Protein AF-A0A1F7RUJ7-F1 (afdb_monomer_lite)

Secondary structure (DSSP, 8-state):
---S----S---EEE-TT-SSS-EEE-HHHHHHHHHTT----HHHHHHHHHTTHHHHHHHHHHTTTSSS---

Structure (mmCIF, N/CA/C/O backbone):
data_AF-A0A1F7RUJ7-F1
#
_entry.id   AF-A0A1F7RUJ7-F1
#
loop_
_atom_site.group_PDB
_atom_site.id
_atom_site.type_symbol
_atom_site.label_atom_id
_atom_site.label_alt_id
_atom_site.label_comp_id
_atom_site.label_asym_id
_atom_site.label_entity_id
_atom_site.label_seq_id
_atom_site.pdbx_PDB_ins_code
_atom_site.Cartn_x
_atom_site.Cartn_y
_atom_site.Cartn_z
_atom_site.occupancy
_atom_site.B_iso_or_equiv
_atom_site.auth_seq_id
_atom_site.auth_comp_id
_atom_site.auth_asym_id
_atom_site.auth_atom_id
_atom_site.pdbx_PDB_model_num
ATOM 1 N N . ARG A 1 1 ? -15.467 -26.619 -11.965 1.00 60.72 1 ARG A N 1
ATOM 2 C CA . ARG A 1 1 ? -14.174 -25.963 -12.288 1.00 60.72 1 ARG A CA 1
ATOM 3 C C . ARG A 1 1 ? -14.342 -24.481 -11.962 1.00 60.72 1 ARG A C 1
ATOM 5 O O . ARG A 1 1 ? -15.232 -23.877 -12.542 1.00 60.72 1 ARG A O 1
ATOM 12 N N . LYS A 1 2 ? -13.625 -23.936 -10.967 1.00 51.22 2 LYS A N 1
ATOM 13 C CA . LYS A 1 2 ? -13.709 -22.502 -10.618 1.00 51.22 2 LYS A CA 1
ATOM 14 C C . LYS A 1 2 ? -13.079 -21.682 -11.757 1.00 51.22 2 LYS A C 1
ATOM 16 O O . LYS A 1 2 ? -12.073 -22.150 -12.297 1.00 51.22 2 LYS A O 1
ATOM 21 N N . PRO A 1 3 ? -13.662 -20.543 -12.171 1.00 54.84 3 PRO A N 1
ATOM 22 C CA . PRO A 1 3 ? -13.090 -19.745 -13.249 1.00 54.84 3 PRO A CA 1
ATOM 23 C C . PRO A 1 3 ? -11.662 -19.332 -12.875 1.00 54.84 3 PRO A C 1
ATOM 25 O O . PRO A 1 3 ? -11.401 -18.916 -11.748 1.00 54.84 3 PRO A O 1
ATOM 28 N N . ARG A 1 4 ? -10.740 -19.542 -13.819 1.00 60.59 4 ARG A N 1
ATOM 29 C CA . ARG A 1 4 ? -9.300 -19.253 -13.691 1.00 60.59 4 ARG A CA 1
ATOM 30 C C . ARG A 1 4 ? -9.005 -17.760 -13.862 1.00 60.59 4 ARG A C 1
ATOM 32 O O . ARG A 1 4 ? -7.909 -17.318 -13.547 1.00 60.59 4 ARG A O 1
ATOM 39 N N . ASP A 1 5 ? -10.002 -16.998 -14.295 1.00 54.16 5 ASP A N 1
ATOM 40 C CA . ASP A 1 5 ? -9.984 -15.547 -14.336 1.00 54.16 5 ASP A CA 1
ATOM 41 C C . ASP A 1 5 ? -10.422 -15.013 -12.980 1.00 54.16 5 ASP A C 1
ATOM 43 O O . ASP A 1 5 ? -11.604 -14.759 -12.729 1.00 54.16 5 ASP A O 1
ATOM 47 N N . GLY A 1 6 ? -9.453 -14.873 -12.076 1.00 50.62 6 GLY A N 1
ATOM 48 C CA . GLY A 1 6 ? -9.610 -13.999 -10.926 1.00 50.62 6 GLY A CA 1
ATOM 49 C C . GLY A 1 6 ? -9.932 -12.603 -11.444 1.00 50.62 6 GLY A C 1
ATOM 50 O O . GLY A 1 6 ? -9.028 -11.858 -11.806 1.00 50.62 6 GLY A O 1
ATOM 51 N N . ARG A 1 7 ? -11.224 -12.267 -11.540 1.00 55.19 7 ARG A N 1
ATOM 52 C CA . ARG A 1 7 ? -11.669 -10.904 -11.827 1.00 55.19 7 ARG A CA 1
ATOM 53 C C . ARG A 1 7 ? -11.023 -10.011 -10.784 1.00 55.19 7 ARG A C 1
ATOM 55 O O . ARG A 1 7 ? -11.364 -10.088 -9.605 1.00 55.19 7 ARG A O 1
ATOM 62 N N . PHE A 1 8 ? -10.083 -9.186 -11.222 1.00 58.97 8 PHE A N 1
ATOM 63 C CA . PHE A 1 8 ? -9.615 -8.074 -10.419 1.00 58.97 8 PHE A CA 1
ATOM 64 C C . PHE A 1 8 ? -10.854 -7.245 -10.059 1.00 58.97 8 PHE A C 1
ATOM 66 O O . PHE A 1 8 ? -11.556 -6.775 -10.954 1.00 58.97 8 PHE A O 1
ATOM 73 N N . LEU A 1 9 ? -11.170 -7.146 -8.763 1.00 62.72 9 LEU A N 1
ATOM 74 C CA . LEU A 1 9 ? -12.310 -6.356 -8.282 1.00 62.72 9 LEU A CA 1
ATOM 75 C C . LEU A 1 9 ? -12.122 -4.880 -8.646 1.00 62.72 9 LEU A C 1
ATOM 77 O O . LEU A 1 9 ? -13.078 -4.211 -9.024 1.00 62.72 9 LEU A O 1
ATOM 81 N N . GLU A 1 10 ? -10.879 -4.397 -8.572 1.00 66.44 10 GLU A N 1
ATOM 82 C CA . GLU A 1 10 ? -10.499 -3.042 -8.947 1.00 66.44 10 GLU A CA 1
ATOM 83 C C . GLU A 1 10 ? -8.982 -2.957 -9.187 1.00 66.44 10 GLU A C 1
ATOM 85 O O . GLU A 1 10 ? -8.193 -3.565 -8.459 1.00 66.44 10 GLU A O 1
ATOM 90 N N . ILE A 1 11 ? -8.560 -2.185 -10.192 1.00 70.88 11 ILE A N 1
ATOM 91 C CA . ILE A 1 11 ? -7.148 -1.838 -10.395 1.00 70.88 11 ILE A CA 1
ATOM 92 C C . ILE A 1 11 ? -6.855 -0.593 -9.550 1.00 70.88 11 ILE A C 1
ATOM 94 O O . ILE A 1 11 ? -7.149 0.532 -9.951 1.00 70.88 11 ILE A O 1
ATOM 98 N N . LEU A 1 12 ? -6.296 -0.803 -8.357 1.00 72.94 12 LEU A N 1
ATOM 99 C CA . LEU A 1 12 ? -5.975 0.272 -7.403 1.00 72.94 12 LEU A CA 1
ATOM 100 C C . LEU A 1 12 ? -4.656 0.987 -7.727 1.00 72.94 12 LEU A C 1
ATOM 102 O O . LEU A 1 12 ? -4.386 2.065 -7.194 1.00 72.94 12 LEU A O 1
ATOM 106 N N . GLY A 1 13 ? -3.856 0.407 -8.621 1.00 71.69 13 GLY A N 1
ATOM 107 C CA . GLY A 1 13 ? -2.604 0.968 -9.102 1.00 71.69 13 GLY A CA 1
ATOM 108 C C . GLY A 1 13 ? -1.921 0.093 -10.145 1.00 71.69 13 GLY A C 1
ATOM 109 O O . GLY A 1 13 ? -2.397 -0.993 -10.477 1.00 71.69 13 GLY A O 1
ATOM 110 N N . ALA A 1 14 ? -0.787 0.579 -10.633 1.00 73.75 14 ALA A N 1
ATOM 111 C CA . ALA A 1 14 ? 0.105 -0.094 -11.558 1.00 73.75 14 ALA A CA 1
ATOM 112 C C . ALA A 1 14 ? 1.525 -0.123 -10.975 1.00 73.75 14 ALA A C 1
ATOM 114 O O . ALA A 1 14 ? 2.018 0.876 -10.448 1.00 73.75 14 ALA A O 1
ATOM 115 N N . TYR A 1 15 ? 2.171 -1.283 -11.077 1.00 74.62 15 TYR A N 1
ATOM 116 C CA . TYR A 1 15 ? 3.581 -1.463 -10.751 1.00 74.62 15 TYR A CA 1
ATOM 117 C C . TYR A 1 15 ? 4.356 -1.692 -12.048 1.00 74.62 15 TYR A C 1
ATOM 119 O O . TYR A 1 15 ? 4.100 -2.674 -12.745 1.00 74.62 15 TYR A O 1
ATOM 127 N N . ASP A 1 16 ? 5.283 -0.793 -12.365 1.00 76.50 16 ASP A N 1
ATOM 128 C CA . ASP A 1 16 ? 6.196 -0.915 -13.496 1.00 76.50 16 ASP A CA 1
ATOM 129 C C . ASP A 1 16 ? 7.632 -1.109 -12.982 1.00 76.50 16 ASP A C 1
ATOM 131 O O . ASP A 1 16 ? 8.297 -0.134 -12.627 1.00 76.50 16 ASP A O 1
ATOM 135 N N . PRO A 1 17 ? 8.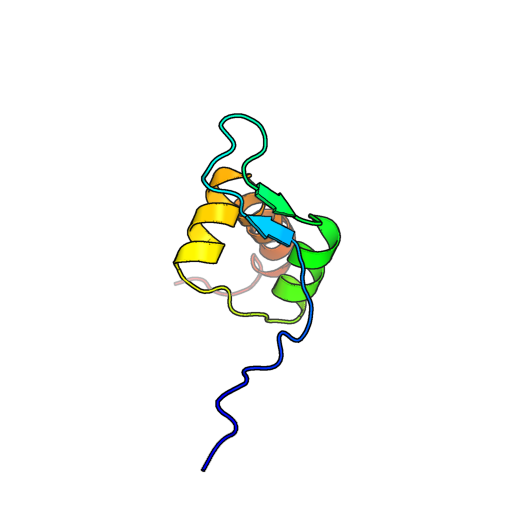150 -2.351 -12.951 1.00 74.88 17 PRO A N 1
ATOM 136 C CA . PRO A 1 17 ? 9.505 -2.620 -12.477 1.00 74.88 17 PRO A CA 1
ATOM 137 C C . PRO A 1 17 ? 10.596 -2.017 -13.374 1.00 74.88 17 PRO A C 1
ATOM 139 O O . PRO A 1 17 ? 11.761 -2.041 -12.984 1.00 74.88 17 PRO A O 1
ATOM 142 N N . LYS A 1 18 ? 10.258 -1.520 -14.574 1.00 75.19 18 LYS A N 1
ATOM 143 C CA . LYS A 1 18 ? 11.225 -0.939 -15.515 1.00 75.19 18 LYS A CA 1
ATOM 144 C C . LYS A 1 18 ? 11.484 0.546 -15.276 1.00 75.19 18 LYS A C 1
ATOM 146 O O . LYS A 1 18 ? 12.474 1.062 -15.787 1.00 75.19 18 LYS A O 1
ATOM 151 N N . LYS A 1 19 ? 10.623 1.235 -14.523 1.00 74.12 19 LYS A N 1
ATOM 152 C CA . LYS A 1 19 ? 10.863 2.625 -14.120 1.00 74.12 19 LYS A CA 1
ATOM 153 C C . LYS A 1 19 ? 11.714 2.652 -12.848 1.00 74.12 19 LYS A C 1
ATOM 155 O O . LYS A 1 19 ? 11.503 1.841 -11.953 1.00 74.12 19 LYS A O 1
ATOM 160 N N . GLN A 1 20 ? 12.696 3.550 -12.776 1.00 65.81 20 GLN A N 1
ATOM 161 C CA . GLN A 1 20 ? 13.490 3.774 -11.557 1.00 65.81 20 GLN A CA 1
ATOM 162 C C . GLN A 1 20 ? 12.812 4.796 -10.642 1.00 65.81 20 GLN A C 1
ATOM 164 O O . GLN A 1 20 ? 12.642 4.529 -9.454 1.00 65.81 20 GLN A O 1
ATOM 169 N N . ASP A 1 21 ? 12.332 5.893 -11.221 1.00 58.50 21 ASP A N 1
ATOM 170 C CA . ASP A 1 21 ? 11.531 6.910 -10.551 1.00 58.50 21 ASP A CA 1
ATOM 171 C C . ASP A 1 21 ? 10.043 6.636 -10.840 1.00 58.50 21 ASP A C 1
ATOM 173 O O . ASP A 1 21 ? 9.645 6.477 -11.993 1.00 58.50 21 ASP A O 1
ATOM 177 N N . GLU A 1 22 ? 9.220 6.500 -9.796 1.00 65.00 22 GLU A N 1
ATOM 178 C CA . GLU A 1 22 ? 7.770 6.221 -9.894 1.00 65.00 22 GLU A CA 1
ATOM 179 C C . GLU A 1 22 ? 7.388 4.842 -10.470 1.00 65.00 22 GLU A C 1
ATOM 181 O O . GLU A 1 22 ? 6.419 4.679 -11.215 1.00 65.00 22 GLU A O 1
ATOM 186 N N . ASN A 1 23 ? 8.113 3.801 -10.062 1.00 72.75 23 ASN A N 1
ATOM 187 C CA . ASN A 1 23 ? 7.793 2.410 -10.404 1.00 72.75 23 ASN A CA 1
ATOM 188 C C . ASN A 1 23 ? 6.452 1.898 -9.854 1.00 72.75 23 ASN A C 1
ATOM 190 O O . ASN A 1 23 ? 6.021 0.801 -10.202 1.00 72.75 23 ASN A O 1
ATOM 194 N N . PHE A 1 24 ? 5.789 2.655 -8.984 1.00 75.25 24 PHE A N 1
ATOM 195 C CA . PHE A 1 24 ? 4.534 2.266 -8.363 1.00 75.25 24 PHE A CA 1
ATOM 196 C C . PHE A 1 24 ? 3.583 3.457 -8.294 1.00 75.25 24 PHE A C 1
ATOM 198 O O . PHE A 1 24 ? 3.714 4.328 -7.437 1.00 75.25 24 PHE A O 1
ATOM 205 N N . MET A 1 25 ? 2.600 3.468 -9.192 1.00 76.62 25 MET A N 1
ATOM 206 C CA . MET A 1 25 ? 1.505 4.432 -9.177 1.00 76.62 25 MET A CA 1
ATOM 207 C C . MET A 1 25 ? 0.291 3.770 -8.553 1.00 76.62 25 MET A C 1
ATOM 209 O O . MET A 1 25 ? -0.301 2.868 -9.140 1.00 76.62 25 MET A O 1
ATOM 213 N N . VAL A 1 26 ? -0.105 4.216 -7.368 1.00 80.75 26 VAL A N 1
ATOM 214 C CA . VAL A 1 26 ? -1.282 3.688 -6.683 1.00 80.75 26 VAL A CA 1
ATOM 215 C C . VAL A 1 26 ? -2.128 4.835 -6.154 1.00 80.75 26 VAL A C 1
ATOM 217 O O . VAL A 1 26 ? -1.604 5.847 -5.696 1.00 80.75 26 VAL A O 1
ATOM 220 N N . LYS A 1 27 ? -3.452 4.688 -6.211 1.00 84.31 27 LYS A N 1
ATOM 221 C CA . LYS A 1 27 ? -4.366 5.664 -5.616 1.00 84.31 27 LYS A CA 1
ATOM 222 C C . LYS A 1 27 ? -4.396 5.451 -4.108 1.00 84.31 27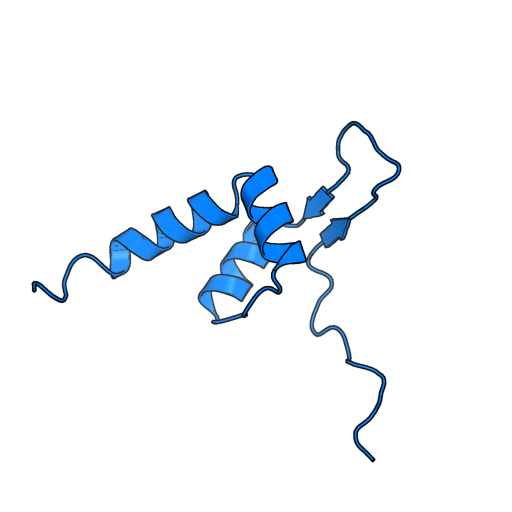 LYS A C 1
ATOM 224 O O . LYS A 1 27 ? -5.110 4.571 -3.631 1.00 84.31 27 LYS A O 1
ATOM 229 N N . GLU A 1 28 ? -3.624 6.251 -3.378 1.00 83.94 28 GLU A N 1
ATOM 230 C CA . GLU A 1 28 ? -3.473 6.149 -1.920 1.00 83.94 28 GLU A CA 1
ATOM 231 C C . GLU A 1 28 ? -4.822 6.024 -1.197 1.00 83.94 28 GLU A C 1
ATOM 233 O O . GLU A 1 28 ? -5.036 5.067 -0.456 1.00 83.94 28 GLU A O 1
ATOM 238 N N . GLU A 1 29 ? -5.768 6.924 -1.480 1.00 84.75 29 GLU A N 1
ATOM 239 C CA . GLU A 1 29 ? -7.104 6.918 -0.868 1.00 84.75 29 GLU A CA 1
ATOM 240 C C . GLU A 1 29 ? -7.872 5.617 -1.117 1.00 84.75 29 GLU A C 1
ATOM 242 O O . GLU A 1 29 ? -8.487 5.064 -0.207 1.00 84.75 29 GLU A O 1
ATOM 247 N N . ARG A 1 30 ? -7.805 5.090 -2.344 1.00 84.75 30 ARG A N 1
ATOM 248 C CA . ARG A 1 30 ? -8.493 3.849 -2.712 1.00 84.75 30 ARG A CA 1
ATOM 249 C C . ARG A 1 30 ? -7.879 2.654 -1.996 1.00 84.75 30 ARG A C 1
ATOM 251 O O . ARG A 1 30 ? -8.608 1.808 -1.496 1.00 84.75 30 ARG A O 1
ATOM 258 N N . VAL A 1 31 ? -6.553 2.587 -1.906 1.00 85.19 31 VAL A N 1
ATOM 259 C CA . VAL A 1 31 ? -5.875 1.526 -1.149 1.00 85.19 31 VAL A CA 1
ATOM 260 C C . VAL A 1 31 ? -6.297 1.556 0.313 1.00 85.19 31 VAL A C 1
ATOM 262 O O . VAL A 1 31 ? -6.636 0.512 0.861 1.00 85.19 31 VAL A O 1
ATOM 265 N N . LEU A 1 32 ? -6.292 2.735 0.938 1.00 84.81 32 LEU A N 1
ATOM 266 C CA . LEU A 1 32 ? -6.683 2.890 2.337 1.00 84.81 32 LEU A CA 1
ATOM 267 C C . LEU A 1 32 ? -8.143 2.484 2.569 1.00 84.81 32 LEU A C 1
ATOM 269 O O . LEU A 1 32 ? -8.424 1.789 3.545 1.00 84.81 32 LEU A O 1
ATOM 273 N N . ASP A 1 33 ? -9.051 2.853 1.666 1.00 86.75 33 ASP A N 1
ATOM 274 C CA . ASP A 1 33 ? -10.462 2.457 1.717 1.00 86.75 33 ASP A CA 1
ATOM 275 C C . ASP A 1 33 ? -10.629 0.933 1.597 1.00 86.75 33 ASP A C 1
ATOM 277 O O . ASP A 1 33 ? -11.288 0.304 2.425 1.00 86.75 33 ASP A O 1
ATOM 281 N N . TRP A 1 34 ? -9.955 0.299 0.634 1.00 83.94 34 TRP A N 1
ATOM 282 C CA . TRP A 1 34 ? -9.992 -1.157 0.471 1.00 83.94 34 TRP A CA 1
ATOM 283 C C . TRP A 1 34 ? -9.393 -1.901 1.670 1.00 83.94 34 TRP A C 1
ATOM 285 O O . TRP A 1 34 ? -9.992 -2.862 2.151 1.00 83.94 34 TRP A O 1
ATOM 295 N N . LEU A 1 35 ? -8.254 -1.449 2.201 1.00 83.56 35 LEU A N 1
ATOM 296 C CA . LEU A 1 35 ? -7.667 -2.016 3.420 1.00 83.56 35 LEU A CA 1
ATOM 297 C C . LEU A 1 35 ? -8.609 -1.850 4.623 1.00 83.56 35 LEU A C 1
ATOM 299 O O . LEU A 1 35 ? -8.766 -2.782 5.410 1.00 83.56 35 LEU A O 1
ATOM 303 N N . SER A 1 36 ? -9.292 -0.705 4.730 1.00 83.12 36 SER A N 1
ATOM 304 C CA . SER A 1 36 ? -10.282 -0.437 5.785 1.00 83.12 36 SER A CA 1
ATOM 305 C C . SER A 1 36 ? -11.527 -1.317 5.660 1.00 83.12 36 SER A C 1
ATOM 307 O O . SER A 1 36 ? -12.091 -1.731 6.670 1.00 83.12 36 SER A O 1
ATOM 309 N N . LYS A 1 37 ? -11.925 -1.667 4.432 1.00 84.25 37 LYS A N 1
ATOM 310 C CA . LYS A 1 37 ? -12.994 -2.637 4.137 1.00 84.25 37 LYS A CA 1
ATOM 311 C C . LYS A 1 37 ? -12.596 -4.092 4.420 1.00 84.25 37 LYS A C 1
ATOM 313 O O . LYS A 1 37 ? -13.437 -4.978 4.298 1.00 84.25 37 LYS A O 1
ATOM 318 N N . GLY A 1 38 ? -11.342 -4.351 4.799 1.00 80.88 38 GLY A N 1
ATOM 319 C CA . GLY A 1 38 ? -10.835 -5.689 5.109 1.00 80.88 38 GLY A CA 1
ATOM 320 C C . GLY A 1 38 ? -10.151 -6.393 3.936 1.00 80.88 38 GLY A C 1
ATOM 321 O O . GLY A 1 38 ? -9.991 -7.614 3.973 1.00 80.88 38 GLY A O 1
ATOM 322 N N . ALA A 1 39 ? -9.733 -5.662 2.897 1.00 83.38 39 ALA A N 1
ATOM 323 C CA . ALA A 1 39 ? -8.917 -6.240 1.836 1.00 83.38 39 ALA A CA 1
ATOM 324 C C . ALA A 1 39 ? -7.611 -6.803 2.415 1.00 83.38 39 ALA A C 1
ATOM 326 O O . ALA A 1 39 ? -6.867 -6.104 3.104 1.00 83.38 39 ALA A O 1
ATOM 327 N N . GLN A 1 40 ? -7.315 -8.064 2.104 1.00 81.25 40 GLN A N 1
ATOM 328 C CA . GLN A 1 40 ? -6.050 -8.695 2.464 1.00 81.25 40 GLN A CA 1
ATOM 329 C C . GLN A 1 40 ? -5.051 -8.546 1.306 1.00 81.25 40 GLN A C 1
ATOM 331 O O . GLN A 1 40 ? -5.220 -9.198 0.274 1.00 81.25 40 GLN A O 1
ATOM 336 N N . PRO A 1 41 ? -4.016 -7.692 1.432 1.00 81.19 41 PRO A N 1
ATOM 337 C CA . PRO A 1 41 ? -2.973 -7.599 0.419 1.00 81.19 41 PRO A CA 1
ATOM 338 C C . PRO A 1 41 ? -2.087 -8.849 0.453 1.00 81.19 41 PRO A C 1
ATOM 340 O O . PRO A 1 41 ? -1.774 -9.366 1.526 1.00 81.19 41 PRO A O 1
ATOM 343 N N . SER A 1 42 ? -1.624 -9.297 -0.714 1.00 81.75 42 SER A N 1
ATOM 344 C CA . SER A 1 42 ? -0.577 -10.321 -0.809 1.00 81.75 42 SER A CA 1
ATOM 345 C C . SER A 1 42 ? 0.781 -9.787 -0.337 1.00 81.75 42 SER A C 1
ATOM 347 O O . SER A 1 42 ? 0.992 -8.574 -0.250 1.00 81.75 42 SER A O 1
ATOM 349 N N . ASP A 1 43 ? 1.737 -10.678 -0.065 1.00 83.88 43 ASP A N 1
ATOM 350 C CA . ASP A 1 43 ? 3.066 -10.320 0.455 1.00 83.88 43 ASP A CA 1
ATOM 351 C C . ASP A 1 43 ? 3.824 -9.319 -0.431 1.00 83.88 43 ASP A C 1
ATOM 353 O O . ASP A 1 43 ? 4.452 -8.374 0.065 1.00 83.88 43 ASP A O 1
ATOM 357 N N . THR A 1 44 ? 3.712 -9.467 -1.754 1.00 82.75 44 THR A N 1
ATOM 358 C CA . THR A 1 44 ? 4.291 -8.533 -2.730 1.00 82.75 44 THR A CA 1
ATOM 359 C C . THR A 1 44 ? 3.643 -7.155 -2.630 1.00 82.75 44 THR A C 1
ATOM 361 O O . THR A 1 44 ? 4.347 -6.152 -2.529 1.00 82.75 44 THR A O 1
ATOM 364 N N . VAL A 1 45 ? 2.307 -7.092 -2.585 1.00 81.56 45 VAL A N 1
ATOM 365 C CA . VAL A 1 45 ? 1.566 -5.826 -2.464 1.00 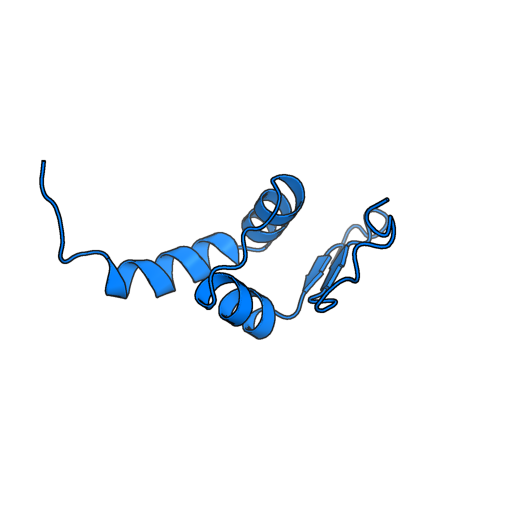81.56 45 VAL A CA 1
ATOM 366 C C . VAL A 1 45 ? 1.893 -5.149 -1.139 1.00 81.56 45 VAL A C 1
ATOM 368 O O . VAL A 1 45 ? 2.190 -3.961 -1.115 1.00 81.56 45 VAL A O 1
ATOM 371 N N . LYS A 1 46 ? 1.942 -5.900 -0.037 1.00 85.50 46 LYS A N 1
ATOM 372 C CA . LYS A 1 46 ? 2.332 -5.381 1.279 1.00 85.50 46 LYS A CA 1
ATOM 373 C C . LYS A 1 46 ? 3.735 -4.773 1.262 1.00 85.50 46 LYS A C 1
ATOM 375 O O . LYS A 1 46 ? 3.951 -3.721 1.858 1.00 85.50 46 LYS A O 1
ATOM 380 N N . SER A 1 47 ? 4.678 -5.403 0.564 1.00 86.81 47 SER A N 1
ATOM 381 C CA . SER A 1 47 ? 6.036 -4.875 0.394 1.00 86.81 47 SER A CA 1
ATOM 382 C C . SER A 1 47 ? 6.054 -3.576 -0.417 1.00 86.81 47 SER A C 1
ATOM 384 O O . SER A 1 47 ? 6.749 -2.638 -0.034 1.00 86.81 47 SER A O 1
ATOM 386 N N . LEU A 1 48 ? 5.251 -3.482 -1.482 1.00 84.00 48 LEU A N 1
ATOM 387 C CA . LEU A 1 48 ? 5.089 -2.251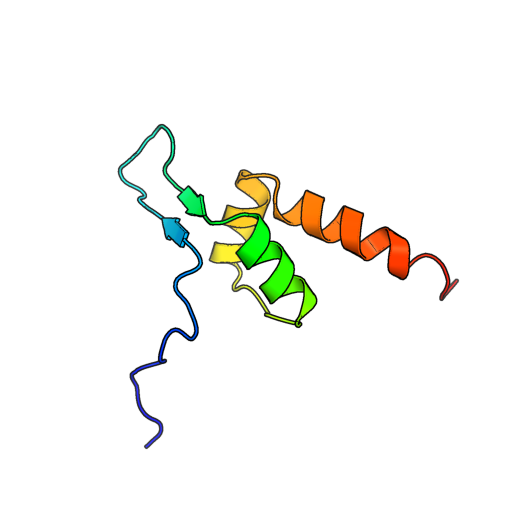 -2.269 1.00 84.00 48 LEU A CA 1
ATOM 388 C C . LEU A 1 48 ? 4.471 -1.122 -1.431 1.00 84.0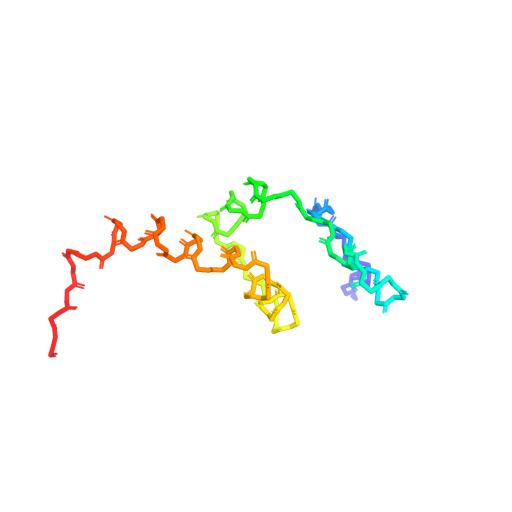0 48 LEU A C 1
ATOM 390 O O . LEU A 1 48 ? 5.017 -0.025 -1.385 1.00 84.00 48 LEU A O 1
ATOM 394 N N . LEU A 1 49 ? 3.401 -1.412 -0.685 1.00 85.38 49 LEU A N 1
ATOM 395 C CA . LEU A 1 49 ? 2.746 -0.448 0.205 1.00 85.38 49 LEU A CA 1
ATOM 396 C C . LEU A 1 49 ? 3.658 0.042 1.335 1.00 85.38 49 LEU A C 1
ATOM 398 O O . LEU A 1 49 ? 3.537 1.181 1.778 1.00 85.38 49 LEU A O 1
ATOM 402 N N . LYS A 1 50 ? 4.565 -0.808 1.828 1.00 86.38 50 LYS A N 1
ATOM 403 C CA . LYS A 1 50 ? 5.596 -0.402 2.793 1.00 86.38 50 LYS A CA 1
ATOM 404 C C . LYS A 1 50 ? 6.629 0.522 2.158 1.00 86.38 50 LYS A C 1
ATOM 406 O O . LYS A 1 50 ? 6.965 1.532 2.763 1.00 86.38 50 LYS A O 1
ATOM 411 N N . LYS A 1 51 ? 7.100 0.202 0.946 1.00 84.06 51 LYS A N 1
ATOM 412 C CA . LYS A 1 51 ? 8.062 1.039 0.208 1.00 84.06 51 LYS A CA 1
ATOM 413 C C . LYS A 1 51 ? 7.525 2.444 -0.056 1.00 84.06 51 LYS A C 1
ATOM 415 O O . LYS A 1 51 ? 8.297 3.391 -0.021 1.00 84.06 51 LYS A O 1
ATOM 420 N N . THR A 1 52 ? 6.219 2.583 -0.267 1.00 81.44 52 THR A N 1
ATOM 421 C CA . THR A 1 52 ? 5.577 3.889 -0.477 1.00 81.44 52 THR A CA 1
ATOM 422 C C . THR A 1 52 ? 5.102 4.573 0.801 1.00 81.44 52 THR A C 1
ATOM 424 O O . THR A 1 52 ? 4.522 5.651 0.742 1.00 81.44 52 THR A O 1
ATOM 427 N N . GLY A 1 53 ? 5.295 3.955 1.970 1.00 85.69 53 GLY A N 1
ATOM 428 C CA . GLY A 1 53 ? 4.824 4.484 3.253 1.00 85.69 53 GLY A CA 1
ATOM 429 C C . GLY A 1 53 ? 3.308 4.379 3.479 1.00 85.69 53 GLY A C 1
ATOM 430 O O . GLY A 1 53 ? 2.831 4.687 4.572 1.00 85.69 53 GLY A O 1
ATOM 431 N N . LEU A 1 54 ? 2.535 3.883 2.507 1.00 85.62 54 LEU A N 1
ATOM 432 C CA . LEU A 1 54 ? 1.083 3.706 2.628 1.00 85.62 54 LEU A CA 1
ATOM 433 C C . LEU A 1 54 ? 0.684 2.702 3.700 1.00 85.62 54 LEU A C 1
ATOM 435 O O . LEU A 1 54 ? -0.321 2.889 4.382 1.00 85.62 54 LEU A O 1
ATOM 439 N N . TRP A 1 55 ? 1.474 1.642 3.864 1.00 86.94 55 TRP A N 1
ATOM 440 C CA . TRP A 1 55 ? 1.225 0.634 4.891 1.00 86.94 55 TRP A CA 1
ATOM 441 C C . TRP A 1 55 ? 1.293 1.226 6.303 1.00 86.94 55 TRP A C 1
ATOM 443 O O . TRP A 1 55 ? 0.472 0.897 7.160 1.00 86.94 55 TRP A O 1
ATOM 453 N N . GLU A 1 56 ? 2.244 2.131 6.541 1.00 87.06 56 GLU A N 1
ATOM 454 C CA . GLU A 1 56 ? 2.359 2.818 7.826 1.00 87.06 56 GLU A CA 1
ATOM 455 C C . GLU A 1 56 ? 1.249 3.863 7.990 1.00 87.06 56 GLU A C 1
ATOM 457 O O . GLU A 1 56 ? 0.628 3.894 9.049 1.00 87.06 56 GLU A O 1
ATOM 462 N N . LYS A 1 57 ? 0.885 4.621 6.938 1.00 85.69 57 LYS A N 1
ATOM 463 C CA . LYS A 1 57 ? -0.300 5.508 6.962 1.00 85.69 57 LYS A CA 1
ATOM 464 C C . LYS A 1 57 ? -1.577 4.742 7.343 1.00 85.69 57 LYS A C 1
ATOM 466 O O . LYS A 1 57 ? -2.323 5.189 8.213 1.00 85.69 57 LYS A O 1
ATOM 471 N N . PHE A 1 58 ? -1.800 3.566 6.748 1.00 84.31 58 PHE A N 1
ATOM 472 C CA . PHE A 1 58 ? -2.929 2.691 7.072 1.00 84.31 58 PHE A CA 1
ATOM 473 C C . PHE A 1 58 ? -2.906 2.234 8.534 1.00 84.31 58 PHE A C 1
ATOM 475 O O . PHE A 1 58 ? -3.919 2.334 9.229 1.00 84.31 58 PHE A O 1
ATOM 482 N N . LYS A 1 59 ? -1.755 1.751 9.021 1.00 84.00 59 LYS A N 1
ATOM 483 C CA . LYS A 1 59 ? -1.619 1.306 10.414 1.00 84.00 59 LYS A CA 1
ATOM 484 C C . LYS A 1 59 ? -1.817 2.444 11.405 1.00 84.00 59 LYS A C 1
ATOM 486 O O . LYS A 1 59 ? -2.480 2.221 12.409 1.00 84.00 59 LYS A O 1
ATOM 491 N N . THR A 1 60 ? -1.298 3.637 11.128 1.00 82.88 60 THR A N 1
ATOM 492 C CA . THR A 1 60 ? -1.482 4.817 11.982 1.00 82.88 60 THR A CA 1
ATOM 493 C C . THR A 1 60 ? -2.949 5.240 12.024 1.00 82.88 60 THR A C 1
ATOM 495 O O . THR A 1 60 ? -3.489 5.415 13.112 1.00 82.88 60 THR A O 1
ATOM 498 N N . GLY A 1 61 ? -3.637 5.297 10.877 1.00 70.38 61 GLY A N 1
ATOM 499 C CA . GLY A 1 61 ? -5.079 5.579 10.830 1.00 70.38 61 GLY A CA 1
ATOM 500 C C . GLY A 1 61 ? -5.940 4.504 11.509 1.00 70.38 61 GLY A C 1
ATOM 501 O O . GLY A 1 61 ? -6.963 4.815 12.111 1.00 70.38 61 GLY A O 1
ATOM 502 N N . SER A 1 62 ? -5.498 3.243 11.479 1.00 61.91 62 SER A N 1
ATOM 503 C CA . SER A 1 62 ? -6.184 2.120 12.134 1.00 61.91 62 SER A CA 1
ATOM 504 C C . SER A 1 62 ? -5.895 2.027 13.637 1.00 61.91 62 SER A C 1
ATOM 506 O O . SER A 1 62 ? -6.755 1.587 14.401 1.00 61.91 62 SER A O 1
ATOM 508 N N . LYS A 1 63 ? -4.699 2.442 14.083 1.00 57.75 63 LYS A N 1
ATOM 509 C CA . LYS A 1 63 ? -4.276 2.411 15.494 1.00 57.75 63 LYS A CA 1
ATOM 510 C C . LYS A 1 63 ? -5.135 3.309 16.375 1.00 57.75 63 LYS A C 1
ATOM 512 O O . LYS A 1 63 ? -5.446 2.916 17.493 1.00 57.75 63 LYS A O 1
ATOM 517 N N . VAL A 1 64 ? -5.628 4.427 15.838 1.00 57.06 64 VAL A N 1
ATOM 518 C CA . VAL A 1 64 ? -6.559 5.321 1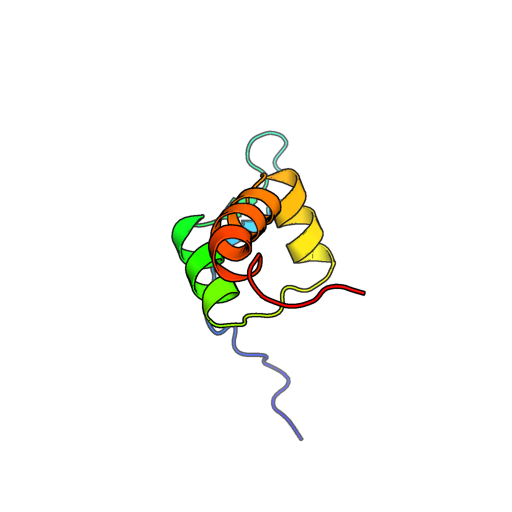6.550 1.00 57.06 64 VAL A CA 1
ATOM 519 C C . VAL A 1 64 ? -7.852 4.596 16.969 1.00 57.06 64 VAL A C 1
ATOM 521 O O . VAL A 1 64 ? -8.512 5.019 17.910 1.00 57.06 64 VAL A O 1
ATOM 524 N N . LYS A 1 65 ? -8.197 3.457 16.344 1.00 52.75 65 LYS A N 1
ATOM 525 C CA . LYS A 1 65 ? -9.352 2.624 16.725 1.00 52.75 65 LYS A CA 1
ATOM 526 C C . LYS A 1 65 ? -9.025 1.359 17.529 1.00 52.75 65 LYS A C 1
ATOM 528 O O . LYS A 1 65 ? -9.959 0.654 17.898 1.00 52.75 65 LYS A O 1
ATOM 533 N N . LYS A 1 66 ? -7.751 1.033 17.782 1.00 48.50 66 LYS A N 1
ATOM 534 C CA . LYS A 1 66 ? -7.357 -0.255 18.394 1.00 48.50 66 LYS A CA 1
ATOM 535 C C . LYS A 1 66 ? -6.504 -0.131 19.663 1.00 48.50 66 LYS A C 1
ATOM 537 O O . LYS A 1 66 ? -5.977 -1.134 20.124 1.00 48.50 66 LYS A O 1
ATOM 542 N N . GLU A 1 67 ? -6.402 1.062 20.241 1.00 50.53 67 GLU A N 1
ATOM 543 C CA . GLU A 1 67 ? -5.748 1.311 21.538 1.00 50.53 67 GLU A CA 1
ATOM 544 C C . GLU A 1 67 ? -6.781 1.519 22.666 1.00 50.53 67 GLU A C 1
ATOM 546 O O . GLU A 1 67 ? -6.682 2.427 23.483 1.00 50.53 67 GLU A O 1
ATOM 551 N N . SER A 1 68 ? -7.802 0.655 22.702 1.00 48.31 68 SER A N 1
ATOM 552 C CA . SER A 1 68 ? -8.744 0.538 23.827 1.00 48.31 68 SER A CA 1
ATOM 553 C C . SER A 1 68 ? -9.141 -0.909 24.174 1.00 48.31 68 SER A C 1
ATOM 555 O O . SER A 1 68 ? -10.144 -1.118 24.850 1.00 48.31 68 SER A O 1
ATOM 557 N N . GLY A 1 69 ? -8.360 -1.925 23.780 1.00 48.88 69 GLY A N 1
ATOM 558 C CA . GLY A 1 69 ? -8.634 -3.312 24.180 1.00 48.88 69 GLY A CA 1
ATOM 559 C C . GLY A 1 69 ? -7.399 -4.214 24.219 1.00 48.88 69 GLY A C 1
ATOM 560 O O . GLY A 1 69 ? -6.801 -4.442 23.172 1.00 48.88 69 GLY A O 1
ATOM 561 N N . GLU A 1 70 ? -7.116 -4.727 25.428 1.00 44.59 70 GLU A N 1
ATOM 562 C CA . GLU A 1 70 ? -6.167 -5.795 25.828 1.00 44.59 70 GLU A CA 1
ATOM 563 C C . GLU A 1 70 ? -4.673 -5.433 25.707 1.00 44.59 70 GLU A C 1
ATOM 565 O O . GLU A 1 70 ? -4.142 -5.287 24.613 1.00 44.59 70 GLU A O 1
ATOM 570 N N . ASN A 1 71 ? -3.907 -5.173 26.775 1.00 48.50 71 ASN A N 1
ATOM 571 C CA . ASN A 1 71 ? -3.796 -5.806 28.100 1.00 48.50 71 ASN A CA 1
ATOM 572 C C . ASN A 1 71 ? -3.533 -7.314 28.019 1.00 48.50 71 ASN A C 1
ATOM 574 O O . ASN A 1 71 ? -4.476 -8.098 27.955 1.00 48.50 71 ASN A O 1
ATOM 578 N N . SER A 1 72 ? -2.254 -7.693 28.063 1.00 40.16 72 SER A N 1
ATOM 579 C CA . SER A 1 72 ? -1.796 -8.911 28.729 1.00 40.16 72 SER A CA 1
ATOM 580 C C . SER A 1 72 ? -0.326 -8.793 29.105 1.00 40.16 72 SER A C 1
ATOM 582 O O . SER A 1 72 ? 0.433 -8.188 28.313 1.00 40.16 72 SER A O 1
#

InterPro domains:
  IPR000307 Small ribosomal subunit protein bS16 [PF00886] (1-42)
  IPR000307 Small ribosomal subunit protein bS16 [PTHR12919] (1-64)
  IPR000307 Small ribosomal subunit protein bS16 [TIGR00002] (1-55)
  IPR023803 Small ribosomal subunit protein bS16 domain superfamily [G3DSA:3.30.1320.10] (1-72)
  IPR023803 Small ribosomal subunit protein bS16 domain superfamily [SSF54565] (1-63)

Foldseek 3Di:
DPDPPPPPPDPQWAAQPPDPPCRIGGDLVVVLVCVVVVDDDDPVVCVVCVVVCSNVVSVVVCVVVVVPDDDD

Radius of gyration: 15.08 Å; chains: 1; bounding box: 28×33×44 Å

pLDDT: mean 72.58, std 13.54, range [40.16, 87.06]

Organism: NCBI:txid1817880

Sequence (72 aa):
RKPRDGRFLEILGAYDPKKQDENFMVKEERVLDWLSKGAQPSDTVKSLLKKTGLWEKFKTGSKVKKESGENS